Protein AF-A0A7W1AN15-F1 (afdb_monomer)

Nearest PDB structures (foldseek):
  7y8a-assembly1_F  TM=7.626E-01  e=1.958E+00  Chroomonas placoidea
  6l35-assembly1_F  TM=7.881E-01  e=5.797E+00  Physcomitrium patens

pLDDT: mean 71.83, std 18.18, range [38.06, 96.06]

Radius of gyration: 19.78 Å; Cα contacts (8 Å, |Δi|>4): 96; chains: 1; bounding box: 60×39×58 Å

Solvent-accessible surface area (backbone atoms only — not comparable to full-atom values): 6732 Å² total; per-residue (Å²): 136,84,50,76,67,56,61,53,55,72,72,60,71,46,64,50,46,60,32,73,64,52,99,93,40,44,33,25,33,20,37,63,87,67,48,78,75,46,61,72,49,61,73,89,48,44,66,58,55,51,43,44,47,59,50,53,52,50,32,51,51,36,41,73,72,38,62,82,90,38,70,66,17,53,52,23,46,52,51,50,50,55,47,53,51,51,55,52,50,54,61,70,72,58,69,81,82,78,69,76,78,83,78,81,76,82,80,78,81,84,128

Structure (mmCIF, N/CA/C/O backbone):
data_AF-A0A7W1AN15-F1
#
_entry.id   AF-A0A7W1AN15-F1
#
loop_
_atom_site.group_PDB
_atom_site.id
_atom_site.type_symbol
_atom_site.label_atom_id
_atom_site.label_alt_id
_atom_site.label_comp_id
_atom_site.label_asym_id
_atom_site.label_entity_id
_atom_site.label_seq_id
_atom_site.pdbx_PDB_ins_code
_atom_site.Cartn_x
_atom_site.Cartn_y
_atom_site.Cartn_z
_atom_site.occupancy
_atom_site.B_iso_or_equiv
_atom_site.auth_seq_id
_atom_site.auth_comp_id
_atom_site.auth_asym_id
_atom_site.auth_atom_id
_atom_site.pdbx_PDB_model_num
ATOM 1 N N . MET A 1 1 ? 11.724 27.575 11.306 1.00 43.47 1 MET A N 1
ATOM 2 C CA . MET A 1 1 ? 12.547 26.408 11.685 1.00 43.47 1 MET A CA 1
ATOM 3 C C . MET A 1 1 ? 11.785 25.179 11.238 1.00 43.47 1 MET A C 1
ATOM 5 O O . MET A 1 1 ? 10.759 24.880 11.823 1.00 43.47 1 MET A O 1
ATOM 9 N N . GLU A 1 2 ? 12.210 24.567 10.139 1.00 38.06 2 GLU A N 1
ATOM 10 C CA . GLU A 1 2 ? 11.567 23.376 9.576 1.00 38.06 2 GLU A CA 1
ATOM 11 C C . GLU A 1 2 ? 12.134 22.148 10.292 1.00 38.06 2 GLU A C 1
ATOM 13 O O . GLU A 1 2 ? 13.353 21.961 10.338 1.00 38.06 2 GLU A O 1
ATOM 18 N N . THR A 1 3 ? 11.270 21.378 10.949 1.00 47.16 3 THR A N 1
ATOM 19 C CA . THR A 1 3 ? 11.686 20.288 11.837 1.00 47.16 3 THR A CA 1
ATOM 20 C C . THR A 1 3 ? 12.197 19.125 10.989 1.00 47.16 3 THR A C 1
ATOM 22 O O . THR A 1 3 ? 11.682 18.878 9.905 1.00 47.16 3 THR A O 1
ATOM 25 N N . THR A 1 4 ? 13.168 18.340 11.458 1.00 47.12 4 THR A N 1
ATOM 26 C CA . THR A 1 4 ? 13.663 17.147 10.734 1.00 47.12 4 THR A CA 1
ATOM 27 C C . THR A 1 4 ? 12.531 16.193 10.300 1.00 47.12 4 THR A C 1
ATOM 29 O O . THR A 1 4 ? 12.640 15.542 9.263 1.00 47.12 4 THR A O 1
ATOM 32 N N . ARG A 1 5 ? 11.401 16.182 11.028 1.00 40.69 5 ARG A N 1
ATOM 33 C CA . ARG A 1 5 ? 10.147 15.504 10.648 1.00 40.69 5 ARG A CA 1
ATOM 34 C C . ARG A 1 5 ? 9.508 16.028 9.349 1.00 40.69 5 ARG A C 1
ATOM 36 O O . ARG A 1 5 ? 9.024 15.213 8.570 1.00 40.69 5 ARG A O 1
ATOM 43 N N . ASP A 1 6 ? 9.531 17.336 9.090 1.00 42.22 6 ASP A N 1
ATOM 44 C CA . ASP A 1 6 ? 8.971 17.949 7.872 1.00 42.22 6 ASP A CA 1
ATOM 45 C C . ASP A 1 6 ? 9.779 17.571 6.622 1.00 42.22 6 ASP A C 1
ATOM 47 O O . ASP A 1 6 ? 9.207 17.200 5.597 1.00 42.22 6 ASP A O 1
ATOM 51 N N . ARG A 1 7 ? 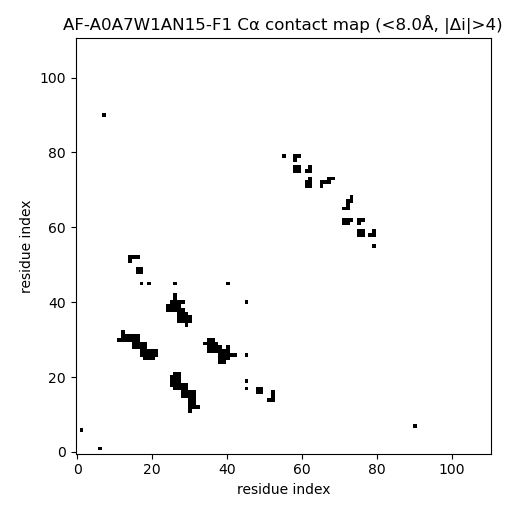11.117 17.534 6.722 1.00 43.50 7 ARG A N 1
ATOM 52 C CA . ARG A 1 7 ? 11.981 17.067 5.618 1.00 43.50 7 ARG A CA 1
ATOM 53 C C . ARG A 1 7 ? 11.818 15.578 5.303 1.00 43.50 7 ARG A C 1
ATOM 55 O O . ARG A 1 7 ? 12.012 15.180 4.156 1.00 43.50 7 ARG A O 1
ATOM 62 N N . LEU A 1 8 ? 11.490 14.758 6.303 1.00 41.94 8 LEU A N 1
ATOM 63 C CA . LEU A 1 8 ? 11.258 13.319 6.132 1.00 41.94 8 LEU A CA 1
ATOM 64 C C . LEU A 1 8 ? 9.915 13.042 5.439 1.00 41.94 8 LEU A C 1
ATOM 66 O O . LEU A 1 8 ? 9.870 12.225 4.522 1.00 41.94 8 LEU A O 1
ATOM 70 N N . LYS A 1 9 ? 8.857 13.792 5.783 1.00 41.41 9 LYS A N 1
ATOM 71 C CA . LYS A 1 9 ? 7.563 13.752 5.074 1.00 41.41 9 LYS A CA 1
ATOM 72 C C . LYS A 1 9 ? 7.685 14.165 3.601 1.00 41.41 9 LYS A C 1
ATOM 74 O O . LYS A 1 9 ? 6.992 13.619 2.753 1.00 41.41 9 LYS A O 1
ATOM 79 N N . ALA A 1 10 ? 8.596 15.088 3.288 1.00 45.34 10 ALA A N 1
ATOM 80 C CA . ALA A 1 10 ? 8.837 15.551 1.921 1.00 45.34 10 ALA A CA 1
ATOM 81 C C . ALA A 1 10 ? 9.559 14.527 1.015 1.00 45.34 10 ALA A C 1
ATOM 83 O O . ALA A 1 10 ? 9.559 14.698 -0.203 1.00 45.34 10 ALA A O 1
ATOM 84 N N . ARG A 1 11 ? 10.192 13.479 1.574 1.00 48.91 11 ARG A N 1
ATOM 85 C CA . ARG A 1 11 ? 11.010 12.512 0.810 1.00 48.91 11 ARG A CA 1
ATOM 86 C C . ARG A 1 11 ? 10.331 11.188 0.481 1.00 48.91 11 ARG A C 1
ATOM 88 O O . ARG A 1 11 ? 10.828 10.486 -0.393 1.00 48.91 11 ARG A O 1
ATOM 95 N N . ASN A 1 12 ? 9.227 10.854 1.138 1.00 50.41 12 ASN A N 1
ATOM 96 C CA . ASN A 1 12 ? 8.436 9.677 0.800 1.00 50.41 12 ASN A CA 1
ATOM 97 C C . ASN A 1 12 ? 6.971 10.101 0.626 1.00 50.41 12 ASN A C 1
ATOM 99 O O . ASN A 1 12 ? 6.242 10.210 1.611 1.00 50.41 12 ASN A O 1
ATOM 103 N N . PRO A 1 13 ? 6.552 10.432 -0.605 1.00 49.00 13 PRO A N 1
ATOM 104 C CA . PRO A 1 13 ? 5.306 11.156 -0.823 1.00 49.00 13 PRO A CA 1
ATOM 105 C C . PRO A 1 13 ? 4.042 10.281 -0.760 1.00 49.00 13 PRO A C 1
ATOM 107 O O . PRO A 1 13 ? 2.948 10.804 -0.962 1.00 49.00 13 PRO A O 1
ATOM 110 N N . GLY A 1 14 ? 4.141 8.969 -0.507 1.00 58.06 14 GLY A N 1
ATOM 111 C CA . GLY A 1 14 ? 2.996 8.069 -0.687 1.00 58.06 14 GLY A CA 1
ATOM 112 C C . GLY A 1 14 ? 2.442 8.131 -2.121 1.00 58.06 14 GLY A C 1
ATOM 113 O O . GLY A 1 14 ? 3.137 8.580 -3.034 1.00 58.06 14 GLY A O 1
ATOM 114 N N . PRO A 1 15 ? 1.232 7.588 -2.341 1.00 69.69 15 PRO A N 1
ATOM 115 C CA . PRO A 1 15 ? 1.174 6.202 -2.764 1.00 69.69 15 PRO A CA 1
ATOM 116 C C . PRO A 1 15 ? 1.953 6.004 -4.069 1.00 69.69 15 PRO A C 1
ATOM 118 O O . PRO A 1 15 ? 1.670 6.600 -5.114 1.00 69.69 15 PRO A O 1
ATOM 121 N N . TRP A 1 16 ? 2.949 5.138 -3.989 1.00 79.44 16 TRP A N 1
ATOM 122 C CA . TRP A 1 16 ? 3.727 4.735 -5.140 1.00 79.44 16 TRP A CA 1
ATOM 123 C C . TRP A 1 16 ? 2.841 4.099 -6.218 1.00 79.44 16 TRP A C 1
ATOM 125 O O . TRP A 1 16 ? 1.722 3.649 -5.976 1.00 79.44 16 TRP A O 1
ATOM 135 N N . ARG A 1 17 ? 3.365 4.009 -7.435 1.00 81.00 17 ARG A N 1
ATOM 136 C CA . ARG A 1 17 ? 2.732 3.303 -8.547 1.00 81.00 17 ARG A CA 1
ATOM 137 C C . ARG A 1 17 ? 3.657 2.220 -9.069 1.00 81.00 17 ARG A C 1
ATOM 139 O O . ARG A 1 17 ? 4.851 2.453 -9.256 1.00 81.00 17 ARG A O 1
ATOM 146 N N . PHE A 1 18 ? 3.086 1.054 -9.346 1.00 83.38 18 PHE A N 1
ATOM 147 C CA . PHE A 1 18 ? 3.787 -0.036 -10.008 1.00 83.38 18 PHE A CA 1
ATOM 148 C C . PHE A 1 18 ? 3.649 0.079 -11.531 1.00 83.38 18 PHE A C 1
ATOM 150 O O . PHE A 1 18 ? 2.556 0.290 -12.054 1.00 83.38 18 PHE A O 1
ATOM 157 N N . TYR A 1 19 ? 4.756 -0.097 -12.246 1.00 82.25 19 TYR A N 1
ATOM 158 C CA . TYR A 1 19 ? 4.809 -0.152 -13.702 1.00 82.25 19 TYR A CA 1
ATOM 159 C C . TYR A 1 19 ? 5.511 -1.429 -14.138 1.00 82.25 19 TYR A C 1
ATOM 161 O O . TYR A 1 19 ? 6.621 -1.718 -13.699 1.00 82.25 19 TYR A O 1
ATOM 169 N N . VAL A 1 20 ? 4.922 -2.149 -15.093 1.00 84.50 20 VAL A N 1
ATOM 170 C CA . VAL A 1 20 ? 5.593 -3.303 -15.713 1.00 84.50 20 VAL A CA 1
ATOM 171 C C . VAL A 1 20 ? 6.878 -2.862 -16.421 1.00 84.50 20 VAL A C 1
ATOM 173 O O . VAL A 1 20 ? 7.891 -3.555 -16.348 1.00 84.50 20 VAL A O 1
ATOM 176 N N . ARG A 1 21 ? 6.869 -1.680 -17.053 1.00 86.56 21 ARG A N 1
ATOM 177 C CA . ARG A 1 21 ? 8.049 -1.076 -17.681 1.00 86.56 21 ARG A CA 1
ATOM 178 C C . ARG A 1 21 ? 8.007 0.448 -17.588 1.00 86.56 21 ARG A C 1
ATOM 180 O O . ARG A 1 21 ? 6.992 1.048 -17.939 1.00 86.56 21 ARG A O 1
ATOM 187 N N . ARG A 1 22 ? 9.098 1.082 -17.147 1.00 85.12 22 ARG A N 1
ATOM 188 C CA . ARG A 1 22 ? 9.240 2.551 -17.099 1.00 85.12 22 ARG A CA 1
ATOM 189 C C . ARG A 1 22 ? 10.714 2.958 -17.097 1.00 85.12 22 ARG A C 1
ATOM 191 O O . ARG A 1 22 ? 11.530 2.263 -16.511 1.00 85.12 22 ARG A O 1
ATOM 198 N N . TYR A 1 23 ? 11.063 4.058 -17.770 1.00 85.12 23 TYR A N 1
ATOM 199 C CA . TYR A 1 23 ? 12.448 4.564 -17.873 1.00 85.12 23 TYR A CA 1
ATOM 200 C C . TYR A 1 23 ? 13.481 3.516 -18.348 1.00 85.12 23 TYR A C 1
ATOM 202 O O . TYR A 1 23 ? 14.631 3.532 -17.928 1.00 85.12 23 TYR A O 1
ATOM 210 N N . GLY A 1 24 ? 13.066 2.560 -19.189 1.00 87.31 24 GLY A N 1
ATOM 211 C CA . GLY A 1 24 ? 13.916 1.444 -19.629 1.00 87.31 24 GLY A CA 1
ATOM 212 C C . GLY A 1 24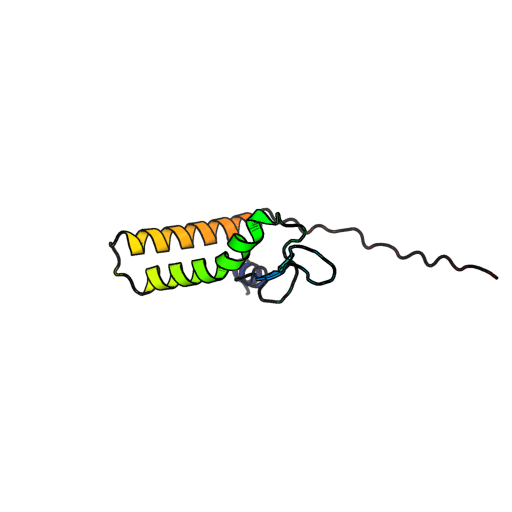 ? 14.075 0.302 -18.614 1.00 87.31 24 GLY A C 1
ATOM 213 O O . GLY A 1 24 ? 14.610 -0.743 -18.973 1.00 87.31 24 GLY A O 1
ATOM 214 N N . LEU A 1 25 ? 13.553 0.452 -17.395 1.00 84.44 25 LEU A N 1
ATOM 215 C CA . LEU A 1 25 ? 13.571 -0.545 -16.325 1.00 84.44 25 LEU A CA 1
ATOM 216 C C . LEU A 1 25 ? 12.289 -1.395 -16.336 1.00 84.44 25 LEU A C 1
ATOM 218 O O . LEU A 1 25 ? 11.235 -0.948 -16.801 1.00 84.44 25 LEU A O 1
ATOM 222 N N . VAL A 1 26 ? 12.378 -2.617 -15.810 1.00 84.81 26 VAL A N 1
ATOM 223 C CA . VAL A 1 26 ? 11.255 -3.562 -15.672 1.00 84.81 26 VAL A CA 1
ATOM 224 C C . VAL A 1 26 ? 10.797 -3.656 -14.217 1.00 84.81 26 VAL A C 1
ATOM 226 O O . VAL A 1 26 ? 11.619 -3.544 -13.308 1.00 84.81 26 VAL A O 1
ATOM 229 N N . HIS A 1 27 ? 9.492 -3.854 -14.012 1.00 83.50 27 HIS A N 1
ATOM 230 C CA . HIS A 1 27 ? 8.836 -3.987 -12.702 1.00 83.50 27 HIS A CA 1
ATOM 231 C C . HIS A 1 27 ? 9.278 -2.894 -11.725 1.00 83.50 27 HIS A C 1
ATOM 233 O O . HIS A 1 27 ? 10.035 -3.137 -10.788 1.00 83.50 27 HIS A O 1
ATOM 239 N N . VAL A 1 28 ? 8.850 -1.667 -12.002 1.00 84.31 28 VAL A N 1
ATOM 240 C CA . VAL A 1 28 ? 9.329 -0.450 -11.349 1.00 84.31 28 VAL A CA 1
ATOM 241 C C . VAL A 1 28 ? 8.273 0.075 -10.395 1.00 84.31 28 VAL A C 1
ATOM 243 O O . VAL A 1 28 ? 7.112 0.221 -10.772 1.00 84.31 28 VAL A O 1
ATOM 246 N N . ILE A 1 29 ? 8.694 0.422 -9.187 1.00 84.69 29 ILE A N 1
ATOM 247 C CA . ILE A 1 29 ? 7.906 1.202 -8.240 1.00 84.69 29 ILE A CA 1
ATOM 248 C C . ILE A 1 29 ? 8.388 2.645 -8.339 1.00 84.69 29 ILE A C 1
ATOM 250 O O . ILE A 1 29 ? 9.586 2.901 -8.213 1.00 84.69 29 ILE A O 1
ATOM 254 N N . VAL A 1 30 ? 7.474 3.582 -8.565 1.00 83.50 30 VAL A N 1
ATOM 255 C CA . VAL A 1 30 ? 7.770 5.021 -8.534 1.00 83.50 30 VAL A CA 1
ATOM 256 C C . VAL A 1 30 ? 6.956 5.700 -7.451 1.00 83.50 30 VAL A C 1
ATOM 258 O O . VAL A 1 30 ? 5.826 5.294 -7.209 1.00 83.50 30 VAL A O 1
ATOM 261 N N . ASP A 1 31 ? 7.502 6.735 -6.832 1.00 81.38 31 ASP A N 1
ATOM 262 C CA . ASP A 1 31 ? 6.787 7.563 -5.864 1.00 81.38 31 ASP A CA 1
ATOM 263 C C . ASP A 1 31 ? 5.688 8.418 -6.541 1.00 81.38 31 ASP A C 1
ATOM 265 O O . ASP A 1 31 ? 5.568 8.440 -7.773 1.00 81.38 31 ASP A O 1
ATOM 269 N N . ALA A 1 32 ? 4.875 9.143 -5.761 1.00 73.69 32 ALA A N 1
ATOM 270 C CA . ALA A 1 32 ? 3.878 10.065 -6.324 1.00 73.69 32 ALA A CA 1
ATOM 271 C C . ALA A 1 32 ? 4.476 11.178 -7.205 1.00 73.69 32 ALA A C 1
ATOM 273 O O . ALA A 1 32 ? 3.777 11.695 -8.076 1.00 73.69 32 ALA A O 1
ATOM 274 N N . ASN A 1 33 ? 5.758 11.515 -7.036 1.00 78.44 33 ASN A N 1
ATOM 275 C CA . ASN A 1 33 ? 6.467 12.503 -7.852 1.00 78.44 33 ASN A CA 1
ATOM 276 C C . ASN A 1 33 ? 7.034 11.901 -9.155 1.00 78.44 33 ASN A C 1
ATOM 278 O O . ASN A 1 33 ? 7.579 12.621 -9.991 1.00 78.44 33 ASN A O 1
ATOM 282 N N . GLY A 1 34 ? 6.899 10.587 -9.359 1.00 75.81 34 GLY A N 1
ATOM 283 C CA . GLY A 1 34 ? 7.403 9.867 -10.525 1.00 75.81 34 GLY A CA 1
ATOM 284 C C . GLY A 1 34 ? 8.878 9.461 -10.444 1.00 75.81 34 GLY A C 1
ATOM 285 O O . GLY A 1 34 ? 9.416 8.989 -11.456 1.00 75.81 34 GLY A O 1
ATOM 286 N N . SER A 1 35 ? 9.513 9.607 -9.280 1.00 81.19 35 SER A N 1
ATOM 287 C CA . SER A 1 35 ? 10.881 9.164 -9.001 1.00 81.19 35 SER A CA 1
ATOM 288 C C . SER A 1 35 ? 10.911 7.651 -8.761 1.00 81.19 35 SER A C 1
ATOM 290 O O . SER A 1 35 ? 10.063 7.140 -8.030 1.00 81.19 35 SER A O 1
ATOM 292 N N . PRO A 1 36 ? 11.859 6.899 -9.347 1.00 77.56 36 PRO A N 1
ATOM 293 C CA . PRO A 1 36 ? 11.967 5.465 -9.100 1.00 77.56 36 PRO A CA 1
ATOM 294 C C . PRO A 1 36 ? 12.391 5.185 -7.652 1.00 77.56 36 PRO A C 1
ATOM 296 O O . PRO A 1 36 ? 13.429 5.660 -7.202 1.00 77.56 36 PRO A O 1
ATOM 299 N N . ILE A 1 37 ? 11.591 4.381 -6.951 1.00 79.38 37 ILE A N 1
ATOM 300 C CA . ILE A 1 37 ? 11.875 3.860 -5.607 1.00 79.38 37 ILE A CA 1
ATOM 301 C C . ILE A 1 37 ? 12.603 2.515 -5.720 1.00 79.38 37 ILE A C 1
ATOM 303 O O . ILE A 1 37 ? 13.602 2.282 -5.047 1.00 79.38 37 ILE A O 1
ATOM 307 N N . ALA A 1 38 ? 12.109 1.626 -6.589 1.00 80.56 38 ALA A N 1
ATOM 308 C CA . ALA A 1 38 ? 12.663 0.289 -6.786 1.00 80.56 38 ALA A CA 1
ATOM 309 C C . ALA A 1 38 ? 12.454 -0.198 -8.226 1.00 80.56 38 ALA A C 1
ATOM 311 O O . ALA A 1 38 ? 11.536 0.241 -8.919 1.00 80.56 38 ALA A O 1
ATOM 312 N N . SER A 1 39 ? 13.292 -1.134 -8.673 1.00 84.62 39 SER A N 1
ATOM 313 C CA . SER A 1 39 ? 13.168 -1.812 -9.971 1.00 84.62 39 SER A CA 1
ATOM 314 C C . SER A 1 39 ? 13.510 -3.293 -9.836 1.00 84.62 39 SER A C 1
ATOM 316 O O . SER A 1 39 ? 14.052 -3.701 -8.808 1.00 84.62 39 SER A O 1
ATOM 318 N N . SER A 1 40 ? 13.178 -4.097 -10.852 1.00 84.56 40 SER A N 1
ATOM 319 C CA . SER A 1 40 ? 13.367 -5.556 -10.834 1.00 84.56 40 SER A CA 1
ATOM 320 C C . SER A 1 40 ? 12.619 -6.244 -9.691 1.00 84.56 40 SER A C 1
ATOM 322 O O . SER A 1 40 ? 13.049 -7.273 -9.170 1.00 84.56 40 SER A O 1
ATOM 324 N N . VAL A 1 41 ? 11.480 -5.674 -9.295 1.00 80.81 41 VAL A N 1
ATOM 325 C CA . VAL A 1 41 ? 10.654 -6.234 -8.228 1.00 80.81 41 VAL A CA 1
ATOM 326 C C . VAL A 1 41 ? 10.052 -7.566 -8.708 1.00 80.81 41 VAL A C 1
ATOM 328 O O . VAL A 1 41 ? 9.699 -7.677 -9.891 1.00 80.81 41 VAL A O 1
ATOM 331 N N . PRO A 1 42 ? 9.948 -8.600 -7.849 1.00 78.75 42 PRO A N 1
ATOM 332 C CA . PRO A 1 42 ? 9.414 -9.894 -8.260 1.00 78.75 42 PRO A CA 1
ATOM 333 C C . PRO A 1 42 ? 8.032 -9.767 -8.909 1.00 78.75 42 PRO A C 1
ATOM 335 O O . PRO A 1 42 ? 7.132 -9.130 -8.363 1.00 78.75 42 PRO A O 1
ATOM 338 N N . ILE A 1 43 ? 7.846 -10.408 -10.068 1.00 72.81 43 ILE A N 1
ATOM 339 C CA . ILE A 1 43 ? 6.613 -10.280 -10.864 1.00 72.81 43 ILE A CA 1
ATOM 340 C C . ILE A 1 43 ? 5.365 -10.730 -10.093 1.00 72.81 43 ILE A C 1
ATOM 342 O O . ILE A 1 43 ? 4.313 -10.107 -10.209 1.00 72.81 43 ILE A O 1
ATOM 346 N N . GLY A 1 44 ? 5.502 -11.755 -9.242 1.00 74.50 44 GLY A N 1
ATOM 347 C CA . GLY A 1 44 ? 4.420 -12.252 -8.387 1.00 74.50 44 GLY A CA 1
ATOM 348 C C . GLY A 1 44 ? 3.964 -11.246 -7.326 1.00 74.50 44 GLY A C 1
ATOM 349 O O . GLY A 1 44 ? 2.837 -11.329 -6.850 1.00 74.50 44 GLY A O 1
ATOM 350 N N . SER A 1 45 ? 4.802 -10.263 -6.990 1.00 72.94 45 SER A N 1
ATOM 351 C CA . SER A 1 45 ? 4.470 -9.188 -6.051 1.00 72.94 45 SER A CA 1
ATOM 352 C C . SER A 1 45 ? 3.851 -7.971 -6.744 1.00 72.94 45 SER A C 1
ATOM 354 O O . SER A 1 45 ? 3.272 -7.125 -6.069 1.00 72.94 45 SER A O 1
ATOM 356 N N . GLY A 1 46 ? 3.934 -7.879 -8.077 1.00 69.00 46 GLY A N 1
ATOM 357 C CA . GLY A 1 46 ? 3.452 -6.739 -8.865 1.00 69.00 46 GLY A CA 1
ATOM 358 C C . GLY A 1 46 ? 1.985 -6.370 -8.603 1.00 69.00 46 GLY A C 1
ATOM 359 O O . GLY A 1 46 ? 1.722 -5.211 -8.280 1.00 69.00 46 GLY A O 1
ATOM 360 N N . PRO A 1 47 ? 1.029 -7.320 -8.665 1.00 73.19 47 PRO A N 1
ATOM 361 C CA . PRO A 1 47 ? -0.380 -7.037 -8.378 1.00 73.19 47 PRO A CA 1
ATOM 362 C C . PRO A 1 47 ? -0.624 -6.522 -6.953 1.00 73.19 47 PRO A C 1
ATOM 364 O O . PRO A 1 47 ? -1.388 -5.580 -6.763 1.00 73.19 47 PRO A O 1
ATOM 367 N N . LEU A 1 48 ? 0.064 -7.089 -5.956 1.00 75.94 48 LEU A N 1
ATOM 368 C CA . LEU A 1 48 ? -0.055 -6.662 -4.558 1.00 75.94 48 LEU A CA 1
ATOM 369 C C . LEU A 1 48 ? 0.495 -5.243 -4.357 1.00 75.94 48 LEU A C 1
ATOM 371 O O . LEU A 1 48 ? -0.122 -4.418 -3.689 1.00 75.94 48 LEU A O 1
ATOM 375 N N . LEU A 1 49 ? 1.636 -4.941 -4.977 1.00 76.81 49 LEU A N 1
ATOM 376 C CA . LEU A 1 49 ? 2.265 -3.622 -4.923 1.00 76.81 49 LEU A CA 1
ATOM 377 C C . LEU A 1 49 ? 1.445 -2.556 -5.653 1.00 76.81 49 LEU A C 1
ATOM 379 O O . LEU A 1 49 ? 1.443 -1.403 -5.227 1.00 76.81 49 LEU A O 1
ATOM 383 N N . ALA A 1 50 ? 0.750 -2.937 -6.727 1.00 74.94 50 ALA A N 1
ATOM 384 C CA . ALA A 1 50 ? -0.176 -2.067 -7.444 1.00 74.94 50 ALA A CA 1
ATOM 385 C C . ALA A 1 50 ? -1.454 -1.783 -6.635 1.00 74.94 50 ALA A C 1
ATOM 387 O O . ALA A 1 50 ? -1.957 -0.665 -6.683 1.00 74.94 50 ALA A O 1
ATOM 388 N N . ALA A 1 51 ? -1.947 -2.766 -5.874 1.00 79.81 51 ALA A N 1
ATOM 389 C CA . ALA A 1 51 ? -3.146 -2.637 -5.044 1.00 79.81 51 ALA A CA 1
ATOM 390 C C . ALA A 1 51 ? -2.903 -1.913 -3.705 1.00 79.81 51 ALA A C 1
ATOM 392 O O . ALA A 1 51 ? -3.848 -1.414 -3.097 1.00 79.81 51 ALA A O 1
ATOM 393 N N . GLY A 1 52 ? -1.651 -1.839 -3.238 1.00 83.12 52 GLY A N 1
ATOM 394 C CA . GLY A 1 52 ? -1.277 -1.220 -1.958 1.00 83.12 52 GLY A CA 1
ATOM 395 C C . GLY A 1 52 ? -1.888 0.172 -1.711 1.00 83.12 52 GLY A C 1
ATOM 396 O O . GLY A 1 52 ? -2.528 0.362 -0.678 1.00 83.12 52 GLY A O 1
ATOM 397 N N . PRO A 1 53 ? -1.770 1.130 -2.651 1.00 82.00 53 PRO A N 1
ATOM 398 C CA . PRO A 1 53 ? -2.414 2.444 -2.558 1.00 82.00 53 PRO A CA 1
ATOM 399 C C . PRO A 1 53 ? -3.926 2.420 -2.305 1.00 82.00 53 PRO A C 1
ATOM 401 O O . PRO A 1 53 ? -4.442 3.153 -1.456 1.00 82.00 53 PRO A O 1
ATOM 404 N N . GLU A 1 54 ? -4.646 1.581 -3.051 1.00 83.06 54 GLU A N 1
ATOM 405 C CA . GLU A 1 54 ? -6.099 1.457 -2.936 1.00 83.06 54 GLU A CA 1
ATOM 406 C C . GLU A 1 54 ? -6.483 0.804 -1.607 1.00 83.06 54 GLU A C 1
ATOM 408 O O . GLU A 1 54 ? -7.430 1.245 -0.957 1.00 83.06 54 GLU A O 1
ATOM 413 N N . LEU A 1 55 ? -5.701 -0.179 -1.151 1.00 86.25 55 LEU A N 1
ATOM 414 C CA . LEU A 1 55 ? -5.888 -0.822 0.147 1.00 86.25 55 LEU A CA 1
ATOM 415 C C . LEU A 1 55 ? -5.683 0.158 1.311 1.00 86.25 55 LEU A C 1
ATOM 417 O O . LEU A 1 55 ? -6.496 0.182 2.232 1.00 86.25 55 LEU A O 1
ATOM 421 N N . LEU A 1 56 ? -4.646 1.000 1.261 1.00 86.81 56 LEU A N 1
ATOM 422 C CA . LEU A 1 56 ? -4.427 2.041 2.273 1.00 86.81 56 LEU A CA 1
ATOM 423 C C . LEU A 1 56 ? -5.590 3.034 2.312 1.00 86.81 56 LEU A C 1
ATOM 425 O O . LEU A 1 56 ? -6.074 3.375 3.388 1.00 86.81 56 LEU A O 1
ATOM 429 N N . THR A 1 57 ? -6.086 3.437 1.141 1.00 86.06 57 THR A N 1
ATOM 430 C CA . THR A 1 57 ? -7.245 4.331 1.032 1.00 86.06 57 THR A CA 1
ATOM 431 C C . THR A 1 57 ? -8.507 3.677 1.604 1.00 86.06 57 THR A C 1
ATOM 433 O O . THR A 1 57 ? -9.296 4.327 2.290 1.00 86.06 57 THR A O 1
ATOM 436 N N . ALA A 1 58 ? -8.711 2.382 1.352 1.00 88.00 58 ALA A N 1
ATOM 437 C CA . ALA A 1 58 ? -9.828 1.633 1.916 1.00 88.00 58 ALA A CA 1
ATOM 438 C C . ALA A 1 58 ? -9.744 1.562 3.449 1.00 88.00 58 ALA A C 1
ATOM 440 O O . ALA A 1 58 ? -10.742 1.809 4.119 1.00 88.00 58 ALA A O 1
ATOM 441 N N . LEU A 1 59 ? -8.559 1.294 4.007 1.00 91.19 59 LEU A N 1
ATOM 442 C CA . LEU A 1 59 ? -8.342 1.266 5.456 1.00 91.19 59 LEU A CA 1
ATOM 443 C C . LEU A 1 59 ? -8.567 2.640 6.100 1.00 91.19 59 LEU A C 1
ATOM 445 O O . LEU A 1 59 ? -9.223 2.715 7.134 1.00 91.19 59 LEU A O 1
ATOM 449 N N . GLN A 1 60 ? -8.108 3.726 5.469 1.00 91.00 60 GLN A N 1
ATOM 450 C CA . GLN A 1 60 ? -8.381 5.095 5.930 1.00 91.00 60 GLN A CA 1
ATOM 451 C C . GLN A 1 60 ? -9.883 5.370 6.013 1.00 91.00 60 GLN A C 1
ATOM 453 O O . GLN A 1 60 ? -10.373 5.818 7.045 1.00 91.00 60 GLN A O 1
ATOM 458 N N . ARG A 1 61 ? -10.639 5.002 4.973 1.00 91.75 61 ARG A N 1
ATOM 459 C CA . ARG A 1 61 ? -12.103 5.141 4.981 1.00 91.75 61 ARG A CA 1
ATOM 460 C C . ARG A 1 61 ? -12.763 4.325 6.086 1.00 91.75 61 ARG A C 1
ATOM 462 O O . ARG A 1 61 ? -13.734 4.787 6.672 1.00 91.75 61 ARG A O 1
ATOM 469 N N . VAL A 1 62 ? -12.269 3.120 6.369 1.00 93.38 62 VAL A N 1
ATOM 470 C CA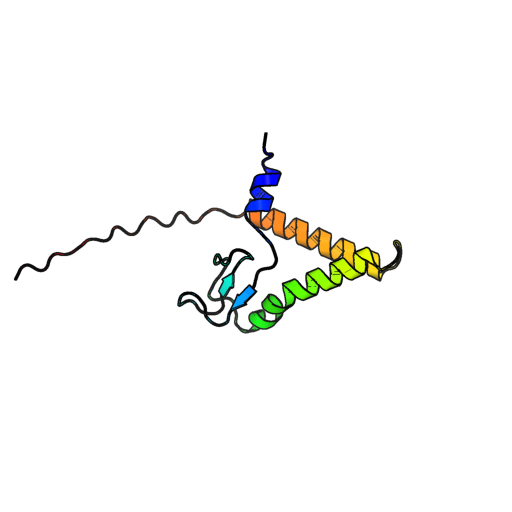 . VAL A 1 62 ? -12.789 2.303 7.476 1.00 93.38 62 VAL A CA 1
ATOM 471 C C . VAL A 1 62 ? -12.520 2.986 8.818 1.00 93.38 62 VAL A C 1
ATOM 473 O O . VAL A 1 62 ? -13.438 3.075 9.626 1.00 93.38 62 VAL A O 1
ATOM 476 N N . ALA A 1 63 ? -11.314 3.510 9.040 1.00 92.88 63 ALA A N 1
ATOM 477 C CA . ALA A 1 63 ? -10.977 4.229 10.269 1.00 92.88 63 ALA A CA 1
ATOM 478 C C . ALA A 1 63 ? -11.825 5.503 10.464 1.00 92.88 63 ALA A C 1
ATOM 480 O O . ALA A 1 63 ? -12.219 5.807 11.584 1.00 92.88 63 ALA A O 1
ATOM 481 N N . GLU A 1 64 ? -12.149 6.223 9.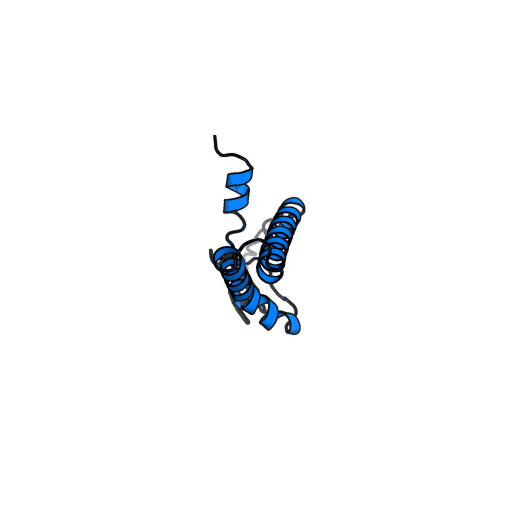387 1.00 91.56 64 GLU A N 1
ATOM 482 C CA . GLU A 1 64 ? -12.942 7.461 9.446 1.00 91.56 64 GLU A CA 1
ATOM 483 C C . GLU A 1 64 ? -14.452 7.224 9.603 1.00 91.56 64 GLU A C 1
ATOM 485 O O . GLU A 1 64 ? -15.134 7.991 10.281 1.00 91.56 64 GLU A O 1
ATOM 490 N N . LEU A 1 65 ? -14.998 6.199 8.940 1.00 94.69 65 LEU A N 1
ATOM 491 C CA . LEU A 1 65 ? -16.449 6.006 8.823 1.00 94.69 65 LEU A CA 1
ATOM 492 C C . LEU A 1 65 ? -17.018 4.997 9.824 1.00 94.69 65 LEU A C 1
ATOM 494 O O . LEU A 1 65 ? -18.222 5.016 10.089 1.00 94.69 65 LEU A O 1
ATOM 498 N N . VAL A 1 66 ? -16.194 4.086 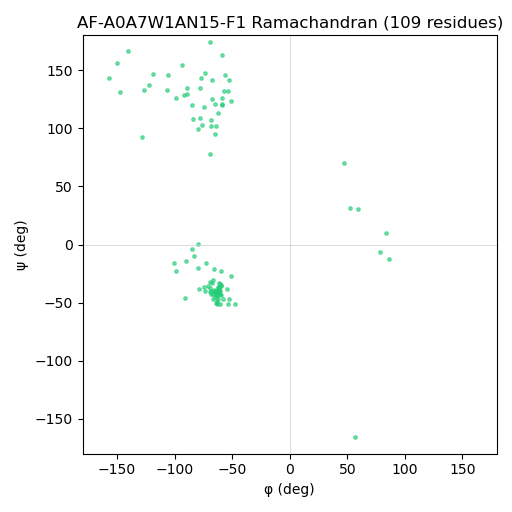10.346 1.00 95.44 66 VAL A N 1
ATOM 499 C CA . VAL A 1 66 ? -16.643 3.082 11.315 1.00 95.44 66 VAL A CA 1
ATOM 500 C C . VAL A 1 66 ? -16.502 3.644 12.731 1.00 95.44 66 VAL A C 1
ATOM 502 O O . VAL A 1 66 ? -15.416 4.110 13.076 1.00 95.44 66 VAL A O 1
ATOM 505 N N . PRO A 1 67 ? -17.556 3.567 13.569 1.00 94.62 67 PRO A N 1
ATOM 506 C CA . PRO A 1 67 ? -17.492 3.996 14.961 1.00 94.62 67 PRO A CA 1
ATOM 507 C C . PRO A 1 67 ? -16.342 3.362 15.748 1.00 94.62 67 PRO A C 1
ATOM 509 O O . PRO A 1 67 ? -16.068 2.162 15.621 1.00 94.62 67 PRO A O 1
ATOM 512 N N . GLU A 1 68 ? -15.730 4.167 16.615 1.00 91.25 68 GLU A N 1
ATOM 513 C CA . GLU A 1 68 ? -14.699 3.721 17.550 1.00 91.25 68 GLU A CA 1
ATOM 514 C C . GLU A 1 68 ? -15.206 2.578 18.447 1.00 91.25 68 GLU A C 1
ATOM 516 O O . GLU A 1 68 ? -16.383 2.503 18.810 1.00 91.25 68 GLU A O 1
ATOM 521 N N . GLY A 1 69 ? -14.306 1.656 18.799 1.00 87.81 69 GLY A N 1
ATOM 522 C CA . GLY A 1 69 ? -14.619 0.488 19.628 1.00 87.81 69 GLY A CA 1
ATOM 523 C C . GLY A 1 69 ? -15.144 -0.726 18.855 1.00 87.81 69 GLY A C 1
ATOM 524 O O . GLY A 1 69 ? -15.147 -1.832 19.398 1.00 87.81 69 GLY A O 1
ATOM 525 N N . LEU A 1 70 ? -15.520 -0.574 17.580 1.00 95.50 70 LEU A N 1
ATOM 526 C CA . LEU A 1 70 ? -15.822 -1.719 16.723 1.00 95.50 70 LEU A CA 1
ATOM 527 C C . LEU A 1 70 ? -14.532 -2.410 16.246 1.00 95.50 70 LEU A C 1
ATOM 529 O O . LEU A 1 70 ? -13.562 -1.730 15.901 1.00 95.50 70 LEU A O 1
ATOM 533 N N . PRO A 1 71 ? -14.516 -3.755 16.124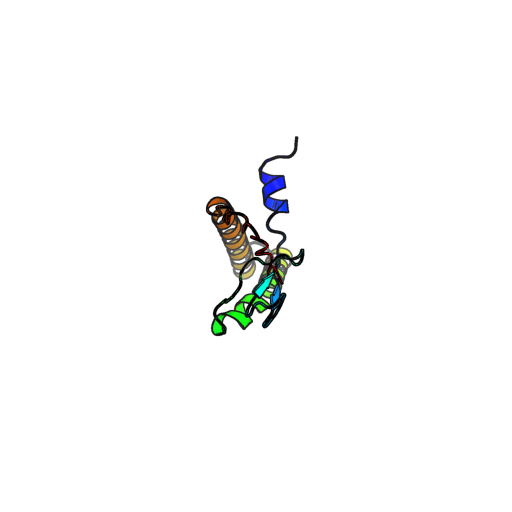 1.00 96.06 71 PRO A N 1
ATOM 534 C CA . PRO A 1 71 ? -13.327 -4.488 15.684 1.00 96.06 71 PRO A CA 1
ATOM 535 C C . PRO A 1 71 ? -12.757 -3.998 14.347 1.00 96.06 71 PRO A C 1
ATOM 537 O O . PRO A 1 71 ? -11.544 -3.911 14.194 1.00 96.06 71 PRO A O 1
ATOM 540 N N . ALA A 1 72 ? -13.620 -3.634 13.394 1.00 92.62 72 ALA A N 1
ATOM 541 C CA . ALA A 1 72 ? -13.196 -3.146 12.083 1.00 92.62 72 ALA A CA 1
ATOM 542 C C . ALA A 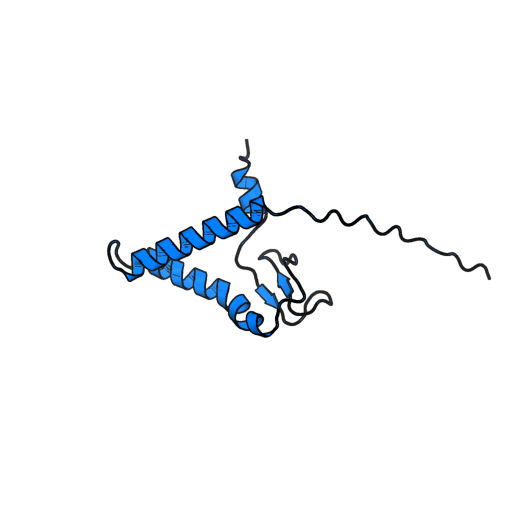1 72 ? -12.463 -1.795 12.155 1.00 92.62 72 ALA A C 1
ATOM 544 O O . ALA A 1 72 ? -11.462 -1.619 11.464 1.00 92.62 72 ALA A O 1
ATOM 545 N N . HIS A 1 73 ? -12.920 -0.876 13.012 1.00 94.75 73 HIS A N 1
ATOM 546 C CA . HIS A 1 73 ? -12.245 0.401 13.247 1.00 94.75 73 HIS A CA 1
ATOM 547 C C . HIS A 1 73 ? -10.851 0.166 13.841 1.00 94.75 73 HIS A C 1
ATOM 549 O O . HIS A 1 73 ? -9.852 0.621 13.288 1.00 94.75 73 HIS A O 1
ATOM 555 N N . ASN A 1 74 ? -10.774 -0.631 14.912 1.00 93.62 74 ASN A N 1
ATOM 556 C CA . ASN A 1 74 ? -9.516 -0.899 15.613 1.00 93.62 74 ASN A CA 1
ATOM 557 C C . ASN A 1 74 ? -8.482 -1.566 14.695 1.00 93.62 74 ASN A C 1
ATOM 559 O O . ASN A 1 74 ? -7.318 -1.182 14.697 1.00 93.62 74 ASN A O 1
ATOM 563 N N . VAL A 1 75 ? -8.911 -2.533 13.875 1.00 95.75 75 VAL A N 1
ATOM 564 C CA . VAL A 1 75 ? -8.035 -3.198 12.897 1.00 95.75 75 VAL A CA 1
ATOM 565 C C . VAL A 1 75 ? -7.529 -2.216 11.841 1.00 95.75 75 VAL A C 1
ATOM 567 O O . VAL A 1 75 ? -6.363 -2.287 11.461 1.00 95.75 75 VAL A O 1
ATOM 570 N N . ALA A 1 76 ? -8.379 -1.306 11.361 1.00 92.12 76 ALA A N 1
ATOM 571 C CA . ALA A 1 76 ? -7.978 -0.326 10.360 1.00 92.12 76 ALA A CA 1
ATOM 572 C C . ALA A 1 76 ? -6.948 0.669 10.909 1.00 92.12 76 ALA A C 1
ATOM 574 O O . ALA A 1 76 ? -5.924 0.888 10.263 1.00 92.12 76 ALA A O 1
ATOM 575 N N . VAL A 1 77 ? -7.181 1.215 12.105 1.00 91.62 77 VAL A N 1
ATOM 576 C CA . VAL A 1 77 ? -6.245 2.133 12.775 1.00 91.62 77 VAL A CA 1
ATOM 577 C C . VAL A 1 77 ? -4.901 1.450 13.023 1.00 91.62 77 VAL A C 1
ATOM 579 O O . VAL A 1 77 ? -3.873 1.947 12.575 1.00 91.62 77 VAL A O 1
ATOM 582 N N . ASP A 1 78 ? -4.909 0.263 13.623 1.00 94.00 78 ASP A N 1
ATOM 583 C CA . ASP A 1 78 ? -3.699 -0.504 13.935 1.00 94.00 78 ASP A CA 1
ATOM 584 C C . ASP A 1 78 ? -2.909 -0.891 12.664 1.00 94.00 78 ASP A C 1
ATOM 586 O O . ASP A 1 78 ? -1.679 -0.834 12.620 1.00 94.00 78 ASP A O 1
ATOM 590 N N . ALA A 1 79 ? -3.599 -1.233 11.570 1.00 88.94 79 ALA A N 1
ATOM 591 C CA . ALA A 1 79 ? -2.949 -1.485 10.283 1.00 88.94 79 ALA A CA 1
ATOM 592 C C . ALA A 1 79 ? -2.283 -0.224 9.702 1.00 88.94 79 ALA A C 1
ATOM 594 O O . ALA A 1 79 ? -1.171 -0.310 9.173 1.00 88.94 79 ALA A O 1
ATOM 595 N N . LEU A 1 80 ? -2.940 0.935 9.805 1.00 88.38 80 LEU A N 1
ATOM 596 C CA . LEU A 1 80 ? -2.409 2.217 9.334 1.00 88.38 80 LEU A CA 1
ATOM 597 C C . LEU A 1 80 ? -1.223 2.691 10.182 1.00 88.38 80 LEU A C 1
ATOM 599 O O . LEU A 1 80 ? -0.232 3.163 9.625 1.00 88.38 80 LEU A O 1
ATOM 603 N N . GLU A 1 81 ? -1.286 2.524 11.502 1.00 89.00 81 GLU A N 1
ATOM 604 C CA . GLU A 1 81 ? -0.194 2.858 12.421 1.00 89.00 81 GLU A CA 1
ATOM 605 C C . GLU A 1 81 ? 1.036 1.991 12.158 1.00 89.00 81 GLU A C 1
ATOM 607 O O . GLU A 1 81 ? 2.118 2.525 11.911 1.00 89.00 81 GLU A O 1
ATOM 612 N N . ARG A 1 82 ? 0.874 0.663 12.076 1.00 82.94 82 ARG A N 1
ATOM 613 C CA . ARG A 1 82 ? 1.989 -0.238 11.733 1.00 82.94 82 ARG A CA 1
ATOM 614 C C . ARG A 1 82 ? 2.587 0.062 10.369 1.00 82.94 82 ARG A C 1
ATOM 616 O O . ARG A 1 82 ? 3.792 -0.100 10.172 1.00 82.94 82 ARG A O 1
ATOM 623 N N . PHE A 1 83 ? 1.757 0.452 9.404 1.00 82.88 83 PHE A N 1
ATOM 624 C CA . PHE A 1 83 ? 2.249 0.887 8.104 1.00 82.88 83 PHE A CA 1
ATOM 625 C C . PHE A 1 83 ? 3.109 2.153 8.243 1.00 82.88 83 PHE A C 1
ATOM 627 O O . PHE A 1 83 ? 4.244 2.167 7.773 1.00 82.88 83 PHE A O 1
ATOM 634 N N . ALA A 1 84 ? 2.625 3.172 8.957 1.00 77.88 84 ALA A N 1
ATOM 635 C CA . ALA A 1 84 ? 3.360 4.414 9.189 1.00 77.88 84 ALA A CA 1
ATOM 636 C C . ALA A 1 84 ? 4.679 4.203 9.957 1.00 77.88 84 ALA A C 1
ATOM 638 O O . ALA A 1 84 ? 5.696 4.809 9.617 1.00 77.88 84 ALA A O 1
ATOM 639 N N . GLU A 1 85 ? 4.690 3.321 10.958 1.00 74.50 85 GLU A N 1
ATOM 640 C CA . GLU A 1 85 ? 5.900 2.941 11.694 1.00 74.50 85 GLU A CA 1
ATOM 641 C C . GLU A 1 85 ? 6.932 2.276 10.782 1.00 74.50 85 GLU A C 1
ATOM 643 O O . GLU A 1 85 ? 8.102 2.660 10.788 1.00 74.50 85 GLU A O 1
ATOM 648 N N . ARG A 1 86 ? 6.506 1.313 9.956 1.00 69.81 86 ARG A N 1
ATOM 649 C CA . ARG A 1 86 ? 7.395 0.609 9.017 1.00 69.81 86 ARG A CA 1
ATOM 650 C C . ARG A 1 86 ? 7.961 1.532 7.947 1.00 69.81 86 ARG A C 1
ATOM 652 O O . ARG A 1 86 ? 9.146 1.430 7.630 1.00 69.81 86 ARG A O 1
ATOM 659 N N . GLU A 1 87 ? 7.149 2.445 7.423 1.00 66.19 87 GLU A N 1
ATOM 660 C CA . GLU A 1 87 ? 7.617 3.503 6.521 1.00 66.19 87 GLU A CA 1
ATOM 661 C C . GLU A 1 87 ? 8.679 4.370 7.221 1.00 66.19 87 GLU A C 1
ATOM 663 O O . GLU A 1 87 ? 9.735 4.647 6.651 1.00 66.19 87 GLU A O 1
ATOM 668 N N . GLY A 1 88 ? 8.445 4.732 8.488 1.00 59.94 88 GLY A N 1
ATOM 669 C CA . GLY A 1 88 ? 9.387 5.487 9.314 1.00 59.94 88 GLY A CA 1
ATOM 670 C C . GLY A 1 88 ? 10.708 4.759 9.588 1.00 59.94 88 GLY A C 1
ATOM 671 O O . GLY A 1 88 ? 11.768 5.381 9.526 1.00 59.94 88 GLY A O 1
ATOM 672 N N . MET A 1 89 ? 10.672 3.449 9.846 1.00 58.03 89 MET A N 1
ATOM 673 C CA . MET A 1 89 ? 11.872 2.621 10.044 1.00 58.03 89 MET A CA 1
ATOM 674 C C . MET A 1 89 ? 12.673 2.455 8.750 1.00 58.03 89 MET A C 1
ATOM 676 O O . MET A 1 89 ? 13.889 2.619 8.749 1.00 58.03 89 MET A O 1
ATOM 680 N N . THR A 1 90 ? 11.990 2.216 7.628 1.00 57.66 90 THR A N 1
ATOM 681 C CA . THR A 1 90 ? 12.626 2.091 6.306 1.00 57.66 90 THR A CA 1
ATOM 682 C C . THR A 1 90 ? 13.354 3.382 5.915 1.00 57.66 90 THR A C 1
ATOM 684 O O . THR A 1 90 ? 14.423 3.339 5.312 1.00 57.66 90 THR A O 1
ATOM 687 N N . LEU A 1 91 ? 12.819 4.543 6.311 1.00 51.06 91 LEU A N 1
ATOM 688 C CA . LEU A 1 91 ? 13.474 5.845 6.153 1.00 51.06 91 LEU A CA 1
ATOM 689 C C . LEU A 1 91 ? 14.712 6.020 7.048 1.00 51.06 91 LEU A C 1
ATOM 691 O O . LEU A 1 91 ? 15.638 6.725 6.650 1.00 51.06 91 LEU A O 1
ATOM 695 N N . ALA A 1 92 ? 14.737 5.414 8.237 1.00 55.59 92 ALA A N 1
ATOM 696 C CA . ALA A 1 92 ? 15.878 5.479 9.152 1.00 55.59 92 ALA A CA 1
ATOM 697 C C . ALA A 1 92 ? 17.051 4.597 8.687 1.00 55.59 92 ALA A C 1
ATOM 699 O O . ALA A 1 92 ? 18.205 5.006 8.810 1.00 55.59 92 ALA A O 1
ATOM 700 N N . ASP A 1 93 ? 16.753 3.435 8.100 1.00 49.94 93 ASP A N 1
ATOM 701 C CA . ASP A 1 93 ? 17.750 2.500 7.557 1.00 49.94 93 ASP A CA 1
ATOM 702 C C . ASP A 1 93 ? 18.213 2.861 6.134 1.00 49.94 93 ASP A C 1
ATOM 704 O O . ASP A 1 93 ? 19.177 2.293 5.612 1.00 49.94 93 ASP A O 1
ATOM 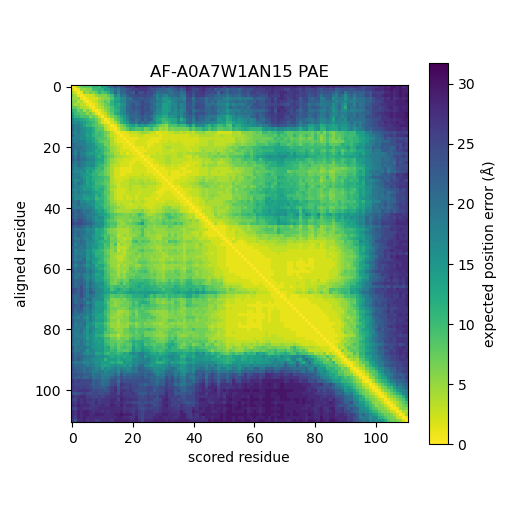708 N N . TRP A 1 94 ? 17.549 3.819 5.481 1.00 47.00 94 TRP A N 1
ATOM 709 C CA . TRP A 1 94 ? 17.916 4.265 4.144 1.00 47.00 94 TRP A CA 1
ATOM 710 C C . TRP A 1 94 ? 19.261 5.005 4.160 1.00 47.00 94 TRP A C 1
ATOM 712 O O . TRP A 1 94 ? 19.359 6.163 4.571 1.00 47.00 94 TRP A O 1
ATOM 722 N N . GLN A 1 95 ? 20.304 4.361 3.634 1.00 47.59 95 GLN A N 1
ATOM 723 C CA . GLN A 1 95 ? 21.512 5.055 3.197 1.00 47.59 95 GLN A CA 1
ATOM 724 C C . GLN A 1 95 ? 21.387 5.421 1.712 1.00 47.59 95 GLN A C 1
ATOM 726 O O . GLN A 1 95 ? 21.113 4.538 0.893 1.00 47.59 95 GLN A O 1
ATOM 731 N N . PRO A 1 96 ? 21.611 6.689 1.316 1.00 45.62 96 PRO A N 1
ATOM 732 C CA . PRO A 1 96 ? 21.748 7.014 -0.093 1.00 45.62 96 PRO A CA 1
ATOM 733 C C . PRO A 1 96 ? 22.913 6.202 -0.652 1.00 45.62 96 PRO A C 1
ATOM 735 O O . PRO A 1 96 ? 24.049 6.359 -0.206 1.00 45.62 96 PRO A O 1
ATOM 738 N N . VAL A 1 97 ? 22.647 5.360 -1.649 1.00 47.78 97 VAL A N 1
ATOM 739 C CA . VAL A 1 97 ? 23.71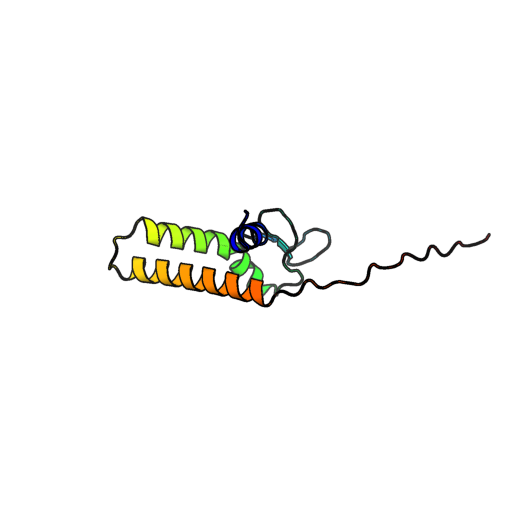2 4.780 -2.465 1.00 47.78 97 VAL A CA 1
ATOM 740 C C . VAL A 1 97 ? 24.368 5.944 -3.205 1.00 47.78 97 VAL A C 1
ATOM 742 O O . VAL A 1 97 ? 23.888 6.391 -4.246 1.00 47.78 97 VAL A O 1
ATOM 745 N N . THR A 1 98 ? 25.454 6.485 -2.660 1.00 49.25 98 THR A N 1
ATOM 746 C CA . THR A 1 98 ? 26.372 7.355 -3.391 1.00 49.25 98 THR A CA 1
ATOM 747 C C . THR A 1 98 ? 27.097 6.490 -4.412 1.00 49.25 98 THR A C 1
ATOM 749 O O . THR A 1 98 ? 28.234 6.071 -4.213 1.00 49.25 98 THR A O 1
ATOM 752 N N . ALA A 1 99 ? 26.423 6.180 -5.520 1.00 47.59 99 ALA A N 1
ATOM 753 C CA . ALA A 1 99 ? 27.100 5.616 -6.673 1.00 47.59 99 ALA A CA 1
ATOM 754 C C . ALA A 1 99 ? 28.183 6.625 -7.110 1.00 47.59 99 ALA A C 1
ATOM 756 O O . ALA A 1 99 ? 27.861 7.806 -7.304 1.00 47.59 99 ALA A O 1
ATOM 757 N N . PRO A 1 100 ? 29.462 6.221 -7.232 1.00 46.88 100 PRO A N 1
ATOM 758 C CA . PRO A 1 100 ? 30.487 7.106 -7.765 1.00 46.88 100 PRO A CA 1
ATOM 759 C C . PRO A 1 100 ? 30.051 7.562 -9.160 1.00 46.88 100 PRO A C 1
ATOM 761 O O . PRO A 1 100 ? 29.609 6.749 -9.975 1.00 46.88 100 PRO A O 1
ATOM 764 N N . ARG A 1 101 ? 30.126 8.875 -9.424 1.00 50.62 101 ARG A N 1
ATOM 765 C CA . ARG A 1 101 ? 29.804 9.441 -10.742 1.00 50.62 101 ARG A CA 1
ATOM 766 C C . ARG A 1 101 ? 30.595 8.666 -11.802 1.00 50.62 101 ARG A C 1
ATOM 768 O O . ARG A 1 101 ? 31.823 8.647 -11.696 1.00 50.62 101 ARG A O 1
ATOM 775 N N . PRO A 1 102 ? 29.956 8.056 -12.815 1.00 47.84 102 PRO A N 1
ATOM 776 C CA . PRO A 1 102 ? 30.707 7.464 -13.908 1.00 47.84 102 PRO A CA 1
ATOM 777 C C . PRO A 1 102 ? 31.473 8.587 -14.616 1.00 47.84 102 PRO A C 1
ATOM 779 O O . PRO A 1 102 ? 30.874 9.495 -15.196 1.00 47.84 102 PRO A O 1
ATOM 782 N N . MET A 1 103 ? 32.804 8.560 -14.528 1.00 42.88 103 MET A N 1
ATOM 783 C CA . MET A 1 103 ? 33.666 9.388 -15.366 1.00 42.88 103 MET A CA 1
ATOM 784 C C . MET A 1 103 ? 33.541 8.863 -16.797 1.00 42.88 103 MET A C 1
ATOM 786 O O . MET A 1 103 ? 34.103 7.827 -17.144 1.00 42.88 103 MET A O 1
ATOM 790 N N . LEU A 1 104 ? 32.768 9.567 -17.622 1.00 50.75 104 LEU A N 1
ATOM 791 C CA . LEU A 1 104 ? 32.777 9.382 -19.068 1.00 50.75 104 LEU A CA 1
ATOM 792 C C . LEU A 1 104 ? 34.162 9.779 -19.593 1.00 50.75 104 LEU A C 1
ATOM 794 O O . LEU A 1 104 ? 34.484 10.958 -19.712 1.00 50.75 104 LEU A O 1
ATOM 798 N N . SER A 1 105 ? 34.987 8.776 -19.879 1.00 47.53 105 SER A N 1
ATOM 799 C CA . SER A 1 105 ? 36.200 8.919 -20.677 1.00 47.53 105 SER A CA 1
ATOM 800 C C . SER A 1 105 ? 35.791 8.975 -22.149 1.00 47.53 105 SER A C 1
ATOM 802 O O . SER A 1 105 ? 35.329 7.979 -22.706 1.00 47.53 105 SER A O 1
ATOM 804 N N . ILE A 1 106 ? 35.908 10.147 -22.778 1.00 54.72 106 ILE A N 1
ATOM 805 C CA . ILE A 1 106 ? 35.816 10.257 -24.237 1.00 54.72 106 ILE A CA 1
ATOM 806 C C . ILE A 1 106 ? 37.146 9.749 -24.794 1.00 54.72 106 ILE A C 1
ATOM 808 O O . ILE A 1 106 ? 38.156 10.448 -24.746 1.00 54.72 106 ILE A O 1
ATOM 812 N N . VAL A 1 107 ? 37.152 8.523 -25.318 1.00 50.78 107 VAL A N 1
ATOM 813 C CA . VAL A 1 107 ? 38.278 8.003 -26.098 1.00 50.78 107 VAL A CA 1
ATOM 814 C C . VAL A 1 107 ? 38.160 8.583 -27.505 1.00 50.78 107 VAL A C 1
ATOM 816 O O . VAL A 1 107 ? 37.343 8.133 -28.307 1.00 50.78 107 VAL A O 1
ATOM 819 N N . GLY A 1 108 ? 38.934 9.632 -27.784 1.00 45.84 108 GLY A N 1
ATOM 820 C CA . GLY A 1 108 ? 39.076 10.175 -29.130 1.00 45.84 108 GLY A CA 1
ATOM 821 C C . GLY A 1 108 ? 39.742 9.144 -30.038 1.00 45.84 108 GLY A C 1
ATOM 822 O O . GLY A 1 108 ? 40.855 8.701 -29.766 1.00 45.84 108 GLY A O 1
ATOM 823 N N . ILE A 1 109 ? 39.053 8.753 -31.106 1.00 47.69 109 ILE A N 1
ATOM 824 C CA . ILE A 1 109 ? 39.619 7.933 -32.175 1.00 47.69 109 ILE A CA 1
ATOM 825 C C . ILE A 1 109 ? 40.332 8.909 -33.113 1.00 47.69 109 ILE A C 1
ATOM 827 O O . ILE A 1 109 ? 39.676 9.710 -33.778 1.00 47.69 109 ILE A O 1
ATOM 831 N N . ALA A 1 110 ? 41.664 8.903 -33.109 1.00 43.91 110 ALA A N 1
ATOM 832 C CA . ALA A 1 110 ? 42.442 9.623 -34.108 1.00 43.91 110 ALA A CA 1
ATOM 833 C C . ALA A 1 110 ? 42.369 8.841 -35.429 1.00 43.91 110 ALA A C 1
ATOM 835 O O . ALA A 1 110 ? 42.764 7.675 -35.474 1.00 43.91 110 ALA A O 1
ATOM 836 N N . THR A 1 111 ? 41.805 9.472 -36.458 1.00 55.31 111 THR A N 1
ATOM 837 C CA . THR A 1 111 ? 41.918 9.066 -37.870 1.00 55.31 111 THR A CA 1
ATOM 838 C C . THR A 1 111 ? 43.265 9.461 -38.442 1.00 55.31 111 THR A C 1
ATOM 840 O O . THR A 1 111 ? 43.692 10.596 -38.124 1.00 55.31 111 THR A O 1
#

Mean predicted aligned error: 12.95 Å

Sequence (111 aa):
METTRDRLKARNPGPWRFYVRRYGLVHVIVDANGSPIASSVPIGSGPLLAAGPELLTALQRVAELVPEGLPAHNVAVDALERFAEREGMTLADWQPVTAPRPMLSIVGIAT

Foldseek 3Di:
DQDPVNVLCVPQVDDWAWDCDDPNFGGFTAGPVRHTPDTPPDPVCRVVSRCVRVVLVVLVCQLVPPDPPDPSNVVSVVVNVVVVVVSVVCSVPDDPPPDPPPPPDDPDDDD

Secondary structure (DSSP, 8-state):
---HHHHHHTT--S--EEEEEETTEEEEEE-TTS-EEE-S--GGGHHHHHHHHHHHHHHHHHHHHSPTTSHHHHHHHHHHHHHHHHHHHHHHH-----PPP----------